Protein AF-A0A382ES66-F1 (afdb_monomer)

pLDDT: mean 98.13, std 1.33, range [87.75, 98.94]

InterPro domains:
  IPR036485 Glutamate synthase, alpha subunit, C-terminal domain superfamily [G3DSA:2.160.20.60] (2-149)
  IPR036485 Glutamate synthase, alpha subunit, C-terminal domain superfamily [SSF69336] (2-144)

Organism: NCBI:txid408172

Structure (mmCIF, N/CA/C/O backbone):
data_AF-A0A382ES66-F1
#
_entry.id   AF-A0A382ES66-F1
#
loop_
_atom_site.group_PDB
_atom_site.id
_atom_site.type_symbol
_atom_site.label_atom_id
_atom_site.label_alt_id
_atom_site.label_comp_id
_atom_site.label_asym_id
_atom_site.label_entity_id
_atom_site.label_seq_id
_atom_site.pdbx_PDB_ins_code
_atom_site.Cartn_x
_atom_site.Cartn_y
_atom_site.Cartn_z
_atom_site.occupancy
_atom_site.B_iso_or_equiv
_atom_site.auth_seq_id
_atom_site.auth_comp_id
_atom_site.auth_asym_id
_atom_site.auth_atom_id
_atom_site.pdbx_PDB_model_num
ATOM 1 N N . VAL A 1 1 ? -14.304 4.343 16.864 1.00 96.19 1 VAL A N 1
ATOM 2 C CA . VAL A 1 1 ? -13.941 5.496 16.002 1.00 96.19 1 VAL A CA 1
ATOM 3 C C . VAL A 1 1 ? -12.864 6.296 16.715 1.00 96.19 1 VAL A C 1
ATOM 5 O O . VAL A 1 1 ? -13.040 6.565 17.895 1.00 96.19 1 VAL A O 1
ATOM 8 N N . LEU A 1 2 ? -11.767 6.638 16.040 1.00 96.75 2 LEU A N 1
ATOM 9 C CA . LEU A 1 2 ? -10.693 7.496 16.546 1.00 96.75 2 LEU A CA 1
ATOM 10 C C . LEU A 1 2 ? -10.737 8.830 15.796 1.00 96.75 2 LEU A C 1
ATOM 12 O O . LEU A 1 2 ? -10.675 8.842 14.569 1.00 96.75 2 LEU A O 1
ATOM 16 N N . LYS A 1 3 ? -10.831 9.941 16.524 1.00 97.69 3 LYS A N 1
ATOM 17 C CA . LYS A 1 3 ? -10.904 11.292 15.951 1.00 97.69 3 LYS A CA 1
ATOM 18 C C . LYS A 1 3 ? -9.633 12.070 16.247 1.00 97.69 3 LYS A C 1
ATOM 20 O O . LYS A 1 3 ? -9.036 11.871 17.302 1.00 97.69 3 LYS A O 1
ATOM 25 N N . ASN A 1 4 ? -9.255 12.971 15.342 1.00 95.06 4 ASN A N 1
ATOM 26 C CA . ASN A 1 4 ? -8.121 13.887 15.507 1.00 95.06 4 ASN A CA 1
ATOM 27 C C . ASN A 1 4 ? -6.828 13.186 15.976 1.00 95.06 4 ASN A C 1
ATOM 29 O O . ASN A 1 4 ? -6.241 13.577 16.984 1.00 95.06 4 ASN A O 1
ATOM 33 N N . PRO A 1 5 ? -6.348 12.158 15.250 1.00 95.81 5 PRO A N 1
ATOM 34 C CA . PRO A 1 5 ? -5.147 11.407 15.623 1.00 95.81 5 PRO A CA 1
ATOM 35 C C . PRO A 1 5 ? -3.869 12.260 15.684 1.00 95.81 5 PRO A C 1
ATOM 37 O O . PRO A 1 5 ? -2.866 11.801 16.225 1.00 95.81 5 PRO A O 1
ATOM 40 N N . GLY A 1 6 ? -3.875 13.474 15.118 1.00 95.69 6 GLY A N 1
ATOM 41 C CA . GLY A 1 6 ? -2.747 14.408 15.185 1.00 95.69 6 GLY A CA 1
ATOM 42 C C . GLY A 1 6 ? -1.473 13.877 14.528 1.00 95.69 6 GLY A C 1
ATOM 43 O O . GLY A 1 6 ? -0.386 14.183 15.002 1.00 95.69 6 GLY A O 1
ATOM 44 N N . ALA A 1 7 ? -1.601 13.031 13.496 1.00 96.25 7 ALA A N 1
ATOM 45 C CA . ALA A 1 7 ? -0.481 12.349 12.843 1.00 96.25 7 ALA A CA 1
ATOM 46 C C . ALA A 1 7 ? 0.415 11.535 13.800 1.00 96.25 7 ALA A C 1
ATOM 48 O O . ALA A 1 7 ? 1.579 11.272 13.493 1.00 96.25 7 ALA A O 1
ATOM 49 N N . LYS A 1 8 ? -0.126 11.084 14.941 1.00 98.12 8 LYS A N 1
ATOM 50 C CA . LYS A 1 8 ? 0.589 10.183 15.849 1.00 98.12 8 LYS A CA 1
ATOM 51 C C . LYS A 1 8 ? 0.971 8.884 15.142 1.00 98.12 8 LYS A C 1
ATOM 53 O O . LYS A 1 8 ? 0.269 8.395 14.251 1.00 98.12 8 LYS A O 1
ATOM 58 N N . HIS A 1 9 ? 2.114 8.356 15.550 1.00 98.25 9 HIS A N 1
ATOM 59 C CA . HIS A 1 9 ? 2.680 7.120 15.028 1.00 98.25 9 HIS A CA 1
ATOM 60 C C . HIS A 1 9 ? 2.028 5.903 15.687 1.00 98.25 9 HIS A C 1
ATOM 62 O O . HIS A 1 9 ? 1.462 6.010 16.777 1.00 98.25 9 HIS A O 1
ATOM 68 N N . SER A 1 10 ? 2.106 4.757 15.015 1.00 97.75 10 SER A N 1
ATOM 69 C CA . SER A 1 10 ? 1.757 3.442 15.565 1.00 97.75 10 SER A CA 1
ATOM 70 C C . SER A 1 10 ? 0.335 3.333 16.130 1.00 97.75 10 SER A C 1
ATOM 72 O O . SER A 1 10 ? 0.061 2.553 17.040 1.00 97.75 10 SER A O 1
ATOM 74 N N . LEU A 1 11 ? -0.605 4.106 15.583 1.00 98.00 11 LEU A N 1
ATOM 75 C CA . LEU A 1 11 ? -2.015 4.012 15.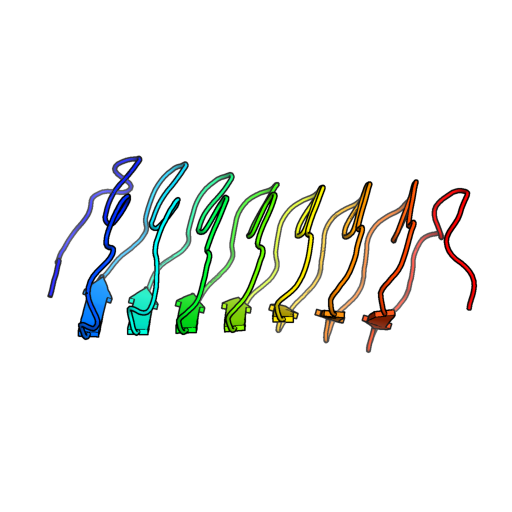952 1.00 98.00 11 LEU A CA 1
ATOM 76 C C . LEU A 1 11 ? -2.690 2.839 15.235 1.00 98.00 11 LEU A C 1
ATOM 78 O O . LEU A 1 11 ? -2.525 2.668 14.029 1.00 98.00 11 LEU A O 1
ATOM 82 N N . GLY A 1 12 ? -3.500 2.073 15.969 1.00 96.75 12 GLY A N 1
ATOM 83 C CA . GLY A 1 12 ? -4.254 0.936 15.425 1.00 96.75 12 GLY A CA 1
ATOM 84 C C . GLY A 1 12 ? -3.410 -0.308 15.127 1.00 96.75 12 GLY A C 1
ATOM 85 O O . GLY A 1 12 ? -3.850 -1.154 14.357 1.00 96.75 12 GLY A O 1
ATOM 86 N N . VAL A 1 13 ? -2.206 -0.397 15.696 1.00 98.00 13 VAL A N 1
ATOM 87 C CA . VAL A 1 13 ? -1.270 -1.520 15.525 1.00 98.00 13 VAL A CA 1
ATOM 88 C C . VAL A 1 13 ? -1.680 -2.701 16.408 1.00 98.00 13 VAL A C 1
ATOM 90 O O . VAL A 1 13 ? -2.215 -2.491 17.496 1.00 98.00 13 VAL A O 1
ATOM 93 N N . GLY A 1 14 ? -1.417 -3.933 15.967 1.00 98.00 14 GLY A N 1
ATOM 94 C CA . GLY A 1 14 ? -1.582 -5.127 16.810 1.00 98.00 14 GLY A CA 1
ATOM 95 C C . GLY A 1 14 ? -3.038 -5.522 17.072 1.00 98.00 14 GLY A C 1
ATOM 96 O O . GLY A 1 14 ? -3.343 -6.160 18.078 1.00 98.00 14 GLY A O 1
ATOM 97 N N . ILE A 1 15 ? -3.962 -5.115 16.201 1.00 98.00 15 ILE A N 1
ATOM 98 C CA . ILE A 1 15 ? -5.375 -5.489 16.303 1.00 98.00 15 ILE A CA 1
ATOM 99 C C . ILE A 1 15 ? -5.567 -6.856 15.649 1.00 98.00 15 ILE A C 1
ATOM 101 O O . ILE A 1 15 ? -5.587 -6.958 14.425 1.00 98.00 15 ILE A O 1
ATOM 105 N N . LEU A 1 16 ? -5.735 -7.890 16.474 1.00 97.88 16 LEU A N 1
ATOM 106 C CA . LEU A 1 16 ? -5.856 -9.291 16.038 1.00 97.88 16 LEU A CA 1
ATOM 107 C C . LEU A 1 16 ? -7.299 -9.822 16.056 1.00 97.88 16 LEU A C 1
ATOM 109 O O . LEU A 1 16 ? -7.546 -11.005 15.848 1.00 97.88 16 LEU A O 1
ATOM 113 N N . ASN A 1 17 ? -8.261 -8.946 16.352 1.00 95.56 17 ASN A N 1
ATOM 114 C CA . ASN A 1 17 ? -9.677 -9.281 16.402 1.00 95.56 17 ASN A CA 1
ATOM 115 C C . ASN A 1 17 ? -10.418 -8.610 15.247 1.00 95.56 17 ASN A C 1
ATOM 117 O O . ASN A 1 17 ? -10.132 -7.468 14.876 1.00 95.56 17 ASN A O 1
ATOM 121 N N . LYS A 1 18 ? -11.455 -9.284 14.742 1.00 95.31 18 LYS A N 1
ATOM 122 C CA . LYS A 1 18 ? -12.376 -8.700 13.763 1.00 95.31 18 LYS A CA 1
ATOM 123 C C . LYS A 1 18 ? -13.136 -7.538 14.399 1.00 95.31 18 LYS A C 1
ATOM 125 O O . LYS A 1 18 ? -13.922 -7.732 15.322 1.00 95.31 18 LYS A O 1
ATOM 130 N N . LEU A 1 19 ? -12.918 -6.334 13.883 1.00 97.56 19 LEU A N 1
ATOM 131 C CA . LEU A 1 19 ? -13.644 -5.127 14.267 1.00 97.56 19 LEU A CA 1
ATOM 132 C C . LEU A 1 19 ? -13.643 -4.109 13.128 1.00 97.56 19 LEU A C 1
ATOM 134 O O . LEU A 1 19 ? -12.856 -4.217 12.188 1.00 97.56 19 LEU A O 1
ATOM 138 N N . ASN A 1 20 ? -14.499 -3.096 13.252 1.00 98.44 20 ASN A N 1
ATOM 139 C CA . ASN A 1 20 ? -14.506 -1.937 12.367 1.00 98.44 20 ASN A CA 1
ATOM 140 C C . ASN A 1 20 ? -13.774 -0.767 13.037 1.00 98.44 20 ASN A C 1
ATOM 142 O O . ASN A 1 20 ? -14.256 -0.210 14.028 1.00 98.44 20 ASN A O 1
ATOM 146 N N . LEU A 1 21 ? -12.628 -0.363 12.488 1.00 98.38 21 LEU A N 1
ATOM 147 C CA . LEU A 1 21 ? -11.866 0.794 12.954 1.00 98.38 21 LEU A CA 1
ATOM 148 C C . LEU A 1 21 ? -11.991 1.947 11.960 1.00 98.38 21 LEU A C 1
ATOM 150 O O . LEU A 1 21 ? -11.519 1.884 10.831 1.00 98.38 21 LEU A O 1
ATOM 154 N N . ILE A 1 22 ? -12.598 3.041 12.404 1.00 98.75 22 ILE A N 1
ATOM 155 C CA . ILE A 1 22 ? -12.687 4.280 11.626 1.00 98.75 22 ILE A CA 1
ATOM 156 C C . ILE A 1 22 ? -11.754 5.303 12.260 1.00 98.75 22 ILE A C 1
ATOM 158 O O . ILE A 1 22 ? -11.883 5.576 13.456 1.00 98.75 22 ILE A O 1
ATOM 162 N N . ILE A 1 23 ? -10.844 5.858 11.462 1.00 98.56 23 ILE A N 1
ATOM 163 C CA . ILE A 1 23 ? -9.900 6.905 11.851 1.00 98.56 23 ILE A CA 1
ATOM 164 C C . ILE A 1 23 ? -10.214 8.159 11.035 1.00 98.56 23 ILE A C 1
ATOM 166 O O . ILE A 1 23 ? -10.063 8.194 9.812 1.00 98.56 23 ILE A O 1
ATOM 170 N N . GLU A 1 24 ? -10.662 9.195 11.734 1.00 98.50 24 GLU A N 1
ATOM 171 C CA . GLU A 1 24 ? -10.987 10.498 11.165 1.00 98.50 24 GLU A CA 1
ATOM 172 C C . GLU A 1 24 ? -9.773 11.423 11.293 1.00 98.50 24 GLU A C 1
ATOM 174 O O . GLU A 1 24 ? -9.544 12.038 12.337 1.00 98.50 24 GLU A O 1
ATOM 179 N N . GLY A 1 25 ? -8.971 11.489 10.229 1.00 98.31 25 GLY A N 1
ATOM 180 C CA . GLY A 1 25 ? -7.741 12.274 10.158 1.00 98.31 25 GLY A CA 1
ATOM 181 C C . GLY A 1 25 ? -6.545 11.468 9.652 1.00 98.31 25 GLY A C 1
ATOM 182 O O . GLY A 1 25 ? -6.689 10.344 9.172 1.00 98.31 25 GLY A O 1
ATOM 183 N N . SER A 1 26 ? -5.360 12.075 9.724 1.00 98.56 26 SER A N 1
ATOM 184 C CA . SER A 1 26 ? -4.115 11.486 9.217 1.00 98.56 26 SER A CA 1
ATOM 185 C C . SER A 1 26 ? -3.351 10.724 10.297 1.00 98.56 26 SER A C 1
ATOM 187 O O . SER A 1 26 ? -3.262 11.181 11.437 1.00 98.56 26 SER A O 1
ATOM 189 N N . LEU A 1 27 ? -2.735 9.610 9.916 1.00 98.44 27 LEU A N 1
ATOM 190 C CA . LEU A 1 27 ? -1.792 8.876 10.758 1.00 98.44 27 LEU A CA 1
ATOM 191 C C . LEU A 1 27 ? -0.353 9.227 10.394 1.00 98.44 27 LEU A C 1
ATOM 193 O O . LEU A 1 27 ? -0.056 9.574 9.250 1.00 98.44 27 LEU A O 1
ATOM 197 N N . GLY A 1 28 ? 0.541 9.105 11.371 1.00 98.25 28 GLY A N 1
ATOM 198 C CA . GLY A 1 28 ? 1.975 9.160 11.126 1.00 98.25 28 GLY A CA 1
ATOM 199 C C . GLY A 1 28 ? 2.526 7.809 10.667 1.00 98.25 28 GLY A C 1
ATOM 200 O O . GLY A 1 28 ? 1.860 7.062 9.950 1.00 98.25 28 GLY A O 1
ATOM 201 N N . TYR A 1 29 ? 3.757 7.504 11.071 1.00 98.31 29 TYR A N 1
ATOM 202 C CA . TYR A 1 29 ? 4.452 6.273 10.696 1.00 98.31 29 TYR A CA 1
ATOM 203 C C . TYR A 1 29 ? 3.869 5.041 11.391 1.00 98.31 29 TYR A C 1
ATOM 205 O O . TYR A 1 29 ? 3.313 5.151 12.484 1.00 98.31 29 TYR A O 1
ATOM 213 N N . PHE A 1 30 ? 4.007 3.880 10.752 1.00 98.19 30 PHE A N 1
ATOM 214 C CA . PHE A 1 30 ? 3.659 2.559 11.289 1.00 98.19 30 PHE A CA 1
ATOM 215 C C . PHE A 1 30 ? 2.199 2.413 11.747 1.00 98.19 30 PHE A C 1
ATOM 217 O O . PHE A 1 30 ? 1.879 1.587 12.596 1.00 98.19 30 PHE A O 1
ATOM 224 N N . GLY A 1 31 ? 1.280 3.221 11.210 1.00 98.25 31 GLY A N 1
ATOM 225 C CA . GLY A 1 31 ? -0.141 3.103 11.533 1.00 98.25 31 GLY A CA 1
ATOM 226 C C . GLY A 1 31 ? -0.724 1.780 11.034 1.00 98.25 31 GLY A C 1
ATOM 227 O O . GLY A 1 31 ? -0.464 1.379 9.902 1.00 98.25 31 GLY A O 1
ATOM 228 N N . VAL A 1 32 ? -1.566 1.136 11.841 1.00 98.25 32 VAL A N 1
ATOM 229 C CA . VAL A 1 32 ? -2.338 -0.060 11.449 1.00 98.25 32 VAL A CA 1
ATOM 230 C C . VAL A 1 32 ? -1.453 -1.255 11.047 1.00 98.25 32 VAL A C 1
ATOM 232 O O . VAL A 1 32 ? -1.865 -2.112 10.279 1.00 98.25 32 VAL A O 1
ATOM 235 N N . GLY A 1 33 ? -0.219 -1.326 11.550 1.00 97.62 33 GLY A N 1
ATOM 236 C CA . GLY A 1 33 ? 0.669 -2.474 11.340 1.00 97.62 33 GLY A CA 1
ATOM 237 C C . GLY A 1 33 ? 0.303 -3.697 12.191 1.00 97.62 33 GLY A C 1
ATOM 238 O O . GLY A 1 33 ? -0.385 -3.586 13.206 1.00 97.62 33 GLY A O 1
ATOM 239 N N . SER A 1 34 ? 0.801 -4.871 11.802 1.00 98.12 34 SER A N 1
ATOM 240 C CA . SER A 1 34 ? 0.658 -6.149 12.518 1.00 98.12 34 SER A CA 1
ATOM 241 C C . SER A 1 34 ? -0.785 -6.464 12.926 1.00 98.12 34 SER A C 1
ATOM 243 O O . SER A 1 34 ? -1.051 -6.890 14.049 1.00 98.12 34 SER A O 1
ATOM 245 N N . ILE A 1 35 ? -1.730 -6.191 12.028 1.00 98.62 35 ILE A N 1
ATOM 246 C CA . ILE A 1 35 ? -3.151 -6.480 12.227 1.00 98.62 35 ILE A CA 1
ATOM 247 C C . ILE A 1 35 ? -3.530 -7.839 11.634 1.00 98.62 35 ILE A C 1
ATOM 249 O O . ILE A 1 35 ? -2.931 -8.289 10.655 1.00 98.62 35 ILE A O 1
ATOM 253 N N . ASP A 1 36 ? -4.574 -8.453 12.185 1.00 98.50 36 ASP A N 1
ATOM 254 C CA . ASP A 1 36 ? -5.145 -9.698 11.680 1.00 98.50 36 ASP A CA 1
ATOM 255 C C . ASP A 1 36 ? -6.679 -9.650 11.704 1.00 98.50 36 ASP A C 1
ATOM 257 O O . ASP A 1 36 ? -7.331 -9.759 12.744 1.00 98.50 36 ASP A O 1
ATOM 261 N N . GLY A 1 37 ? -7.265 -9.404 10.532 1.00 98.06 37 GLY A N 1
ATOM 262 C CA . GLY A 1 37 ? -8.704 -9.477 10.299 1.00 98.06 37 GLY A CA 1
ATOM 263 C C . GLY A 1 37 ? -9.564 -8.210 10.444 1.00 98.06 37 GLY A C 1
ATOM 264 O O . GLY A 1 37 ? -10.728 -8.303 10.036 1.00 98.06 37 GLY A O 1
ATOM 265 N N . PRO A 1 38 ? -9.128 -7.038 10.961 1.00 98.56 38 PRO A N 1
ATOM 266 C CA . PRO A 1 38 ? -10.034 -5.900 11.084 1.00 98.56 38 PRO A CA 1
ATOM 267 C C . PRO A 1 38 ? -10.363 -5.269 9.723 1.00 98.56 38 PRO A C 1
ATOM 269 O O . PRO A 1 38 ? -9.633 -5.405 8.737 1.00 98.56 38 PRO A O 1
ATOM 272 N N . VAL A 1 39 ? -11.468 -4.524 9.693 1.00 98.81 39 VAL A N 1
ATOM 273 C CA . VAL A 1 39 ? -11.814 -3.614 8.599 1.00 98.81 39 VAL A CA 1
ATOM 274 C C . VAL A 1 39 ? -11.523 -2.192 9.060 1.00 98.81 39 VAL A C 1
ATOM 276 O O . VAL A 1 39 ? -12.119 -1.700 10.019 1.00 98.81 39 VAL A O 1
ATOM 279 N N . VAL A 1 40 ? -10.594 -1.519 8.390 1.00 98.81 40 VAL A N 1
ATOM 280 C CA . VAL A 1 40 ? -10.089 -0.204 8.783 1.00 98.81 40 VAL A CA 1
ATOM 281 C C . VAL A 1 40 ? -10.336 0.815 7.676 1.00 98.81 40 VAL A C 1
ATOM 283 O O . VAL A 1 40 ? -10.055 0.554 6.508 1.00 98.81 40 VAL A O 1
ATOM 286 N N . ARG A 1 41 ? -10.828 2.004 8.035 1.00 98.81 41 ARG A N 1
ATOM 287 C CA . ARG A 1 41 ? -10.943 3.150 7.120 1.00 98.81 41 ARG A CA 1
ATOM 288 C C . ARG A 1 41 ? -10.284 4.386 7.719 1.00 98.81 41 ARG A C 1
ATOM 290 O O . ARG A 1 41 ? -10.619 4.777 8.836 1.00 98.81 41 ARG A O 1
ATOM 297 N N . ILE A 1 42 ? -9.400 5.022 6.956 1.00 98.81 42 ILE A N 1
ATOM 298 C CA . ILE A 1 42 ? -8.650 6.221 7.346 1.00 98.81 42 ILE A CA 1
ATOM 299 C C . ILE A 1 42 ? -8.988 7.348 6.370 1.00 98.81 42 ILE A C 1
ATOM 301 O O . ILE A 1 42 ? -8.703 7.240 5.179 1.00 98.81 42 ILE A O 1
ATOM 305 N N . SER A 1 43 ? -9.588 8.437 6.858 1.00 98.69 43 SER A N 1
ATOM 306 C CA . SER A 1 43 ? -10.002 9.558 5.994 1.00 98.69 43 SER A CA 1
ATOM 307 C C . SER A 1 43 ? -8.860 10.496 5.576 1.00 98.69 43 SER A C 1
ATOM 309 O O . SER A 1 43 ? -9.012 11.300 4.653 1.00 98.69 43 SER A O 1
ATOM 311 N N . GLY A 1 44 ? -7.725 10.444 6.277 1.00 98.44 44 GLY A N 1
ATOM 312 C CA . GLY A 1 44 ? -6.553 11.275 6.023 1.00 98.44 44 GLY A CA 1
ATOM 313 C C . GLY A 1 44 ? -5.447 10.581 5.232 1.00 98.44 44 GLY A C 1
ATOM 314 O O . GLY A 1 44 ? -5.655 9.570 4.566 1.00 98.44 44 GLY A O 1
ATOM 315 N N . ARG A 1 45 ? -4.252 11.178 5.304 1.00 98.69 45 ARG A N 1
ATOM 316 C CA . ARG A 1 45 ? -3.005 10.604 4.774 1.00 98.69 45 ARG A CA 1
ATOM 317 C C . ARG A 1 45 ? -2.401 9.647 5.803 1.00 98.69 45 ARG A C 1
ATOM 319 O O . ARG A 1 45 ? -2.681 9.777 6.996 1.00 98.69 45 ARG A O 1
ATOM 326 N N . VAL A 1 46 ? -1.539 8.742 5.360 1.00 98.81 46 VAL A N 1
ATOM 327 C CA . VAL A 1 46 ? -0.757 7.877 6.257 1.00 98.81 46 VAL A CA 1
ATOM 328 C C . VAL A 1 46 ? 0.733 8.006 5.971 1.00 98.81 46 VAL A C 1
ATOM 330 O O . VAL A 1 46 ? 1.136 8.277 4.839 1.00 98.81 46 VAL A O 1
ATOM 333 N N . GLY A 1 47 ? 1.552 7.844 7.00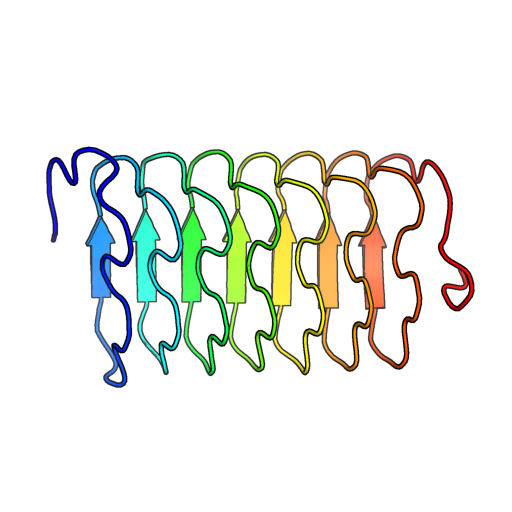6 1.00 98.44 47 GLY A N 1
ATOM 334 C CA . GLY A 1 47 ? 3.002 7.924 6.893 1.00 98.44 47 GLY A CA 1
ATOM 335 C C . GLY A 1 47 ? 3.659 6.633 6.393 1.00 98.44 47 GLY A C 1
ATOM 336 O O . GLY A 1 47 ? 3.002 5.726 5.882 1.00 98.44 47 GLY A O 1
ATOM 337 N N . TRP A 1 48 ? 4.983 6.575 6.552 1.00 98.25 48 TRP A N 1
ATOM 338 C CA . TRP A 1 48 ? 5.826 5.416 6.255 1.00 98.25 48 TRP A CA 1
ATOM 339 C C . TRP A 1 48 ? 5.291 4.140 6.935 1.00 98.25 48 TRP A C 1
ATOM 341 O O . TRP A 1 48 ? 4.961 4.168 8.119 1.00 98.25 48 TRP A O 1
ATOM 351 N N . SER A 1 49 ? 5.219 3.035 6.189 1.00 98.44 49 SER A N 1
ATOM 352 C CA . SER A 1 49 ? 4.983 1.674 6.700 1.00 98.44 49 SER A CA 1
ATOM 353 C C . SER A 1 49 ? 3.606 1.466 7.318 1.00 98.44 49 SER A C 1
ATOM 355 O O . SER A 1 49 ? 3.420 0.645 8.213 1.00 98.44 49 SER A O 1
ATOM 357 N N . CYS A 1 50 ? 2.605 2.205 6.841 1.00 98.69 50 CYS A N 1
ATOM 358 C CA . CYS A 1 50 ? 1.229 1.898 7.198 1.00 98.69 50 CYS A CA 1
ATOM 359 C C . CYS A 1 50 ? 0.860 0.477 6.733 1.00 98.69 50 CYS A C 1
ATOM 361 O O . CYS A 1 50 ? 1.188 0.094 5.608 1.00 98.69 50 CYS A O 1
ATOM 363 N N . ALA A 1 51 ? 0.184 -0.274 7.607 1.00 98.56 51 ALA A N 1
ATOM 364 C CA . ALA A 1 51 ? -0.217 -1.666 7.400 1.00 98.56 51 ALA A CA 1
ATOM 365 C C . ALA A 1 51 ? 0.938 -2.653 7.153 1.00 98.56 51 ALA A C 1
ATOM 367 O O . ALA A 1 51 ? 0.751 -3.693 6.521 1.00 98.56 51 ALA A O 1
ATOM 368 N N . GLU A 1 52 ? 2.128 -2.350 7.677 1.00 98.50 52 GLU A N 1
ATOM 369 C CA . GLU A 1 52 ? 3.234 -3.308 7.717 1.00 98.50 52 GLU A CA 1
ATOM 370 C C . GLU A 1 52 ? 2.803 -4.621 8.391 1.00 98.50 52 GLU A C 1
ATOM 372 O O . GLU A 1 52 ? 2.134 -4.592 9.423 1.00 98.50 52 GLU A O 1
ATOM 377 N N . ASN A 1 53 ? 3.209 -5.766 7.839 1.00 98.31 53 ASN A N 1
ATOM 378 C CA . ASN A 1 53 ? 2.986 -7.098 8.406 1.00 98.31 53 ASN A CA 1
ATOM 379 C C . ASN A 1 53 ? 1.496 -7.399 8.677 1.00 98.31 53 ASN A C 1
ATOM 381 O O . ASN A 1 53 ? 1.137 -8.095 9.626 1.00 98.31 53 ASN A O 1
ATOM 385 N N . MET A 1 54 ? 0.605 -6.843 7.852 1.00 98.56 54 MET A N 1
ATOM 386 C CA . MET A 1 54 ? -0.819 -7.166 7.872 1.00 98.56 54 MET A CA 1
ATOM 387 C C . MET A 1 54 ? -1.037 -8.632 7.457 1.00 98.56 54 MET A C 1
ATOM 389 O O . MET A 1 54 ? -0.572 -9.078 6.405 1.00 98.56 54 MET A O 1
ATOM 393 N N . MET A 1 55 ? -1.740 -9.387 8.302 1.00 98.50 55 MET A N 1
ATOM 394 C CA . MET A 1 55 ? -1.985 -10.823 8.126 1.00 98.50 55 MET A CA 1
ATOM 395 C C . MET A 1 55 ? -3.267 -11.097 7.337 1.00 98.50 55 MET A C 1
ATOM 397 O O . MET A 1 55 ? -3.284 -11.938 6.441 1.00 98.50 55 MET A O 1
ATOM 401 N N . ALA A 1 56 ? -4.335 -10.368 7.658 1.00 98.31 56 ALA A N 1
ATOM 402 C CA . ALA A 1 56 ? -5.628 -10.429 6.990 1.00 98.31 56 ALA A CA 1
ATOM 403 C C . ALA A 1 56 ? -6.441 -9.159 7.283 1.00 98.31 56 ALA A C 1
ATOM 405 O O . ALA A 1 56 ? -6.052 -8.326 8.103 1.00 98.31 56 ALA A O 1
ATOM 406 N N . GLY A 1 57 ? -7.614 -9.042 6.658 1.00 98.31 57 GLY A N 1
ATOM 407 C CA . GLY A 1 57 ? -8.544 -7.927 6.847 1.00 98.31 57 GLY A CA 1
ATOM 408 C C . GLY A 1 57 ? -8.615 -7.014 5.628 1.00 98.31 57 GLY A C 1
ATOM 409 O O . GLY A 1 57 ? -8.184 -7.381 4.534 1.00 98.31 57 GLY A O 1
ATOM 410 N N . LYS A 1 58 ? -9.173 -5.818 5.818 1.00 98.81 58 LYS A N 1
ATOM 411 C CA . LYS A 1 58 ? -9.295 -4.808 4.763 1.00 98.81 58 LYS A CA 1
ATOM 412 C C . LYS A 1 58 ? -8.962 -3.431 5.309 1.00 98.81 58 LYS A C 1
ATOM 414 O O . LYS A 1 58 ? -9.587 -2.995 6.267 1.00 98.81 58 LYS A O 1
ATOM 419 N N . VAL A 1 59 ? -8.042 -2.715 4.679 1.00 98.88 59 VAL A N 1
ATOM 420 C CA . VAL A 1 59 ? -7.630 -1.374 5.110 1.00 98.88 59 VAL A CA 1
ATOM 421 C C . VAL A 1 59 ? -7.768 -0.408 3.939 1.00 98.88 59 VAL A C 1
ATOM 423 O O . VAL A 1 59 ? -7.234 -0.656 2.865 1.00 98.88 59 VAL A O 1
ATOM 426 N N . VAL A 1 60 ? -8.497 0.692 4.131 1.00 98.94 60 VAL A N 1
ATOM 427 C CA . VAL A 1 60 ? -8.732 1.720 3.105 1.00 98.94 60 VAL A CA 1
ATOM 428 C C . VAL A 1 60 ? -8.213 3.073 3.581 1.00 98.94 60 VAL A C 1
ATOM 430 O O . VAL A 1 60 ? -8.650 3.582 4.615 1.00 98.94 60 VAL A O 1
ATOM 433 N N . ILE A 1 61 ? -7.319 3.671 2.797 1.00 98.88 61 ILE A N 1
ATOM 434 C CA . ILE A 1 61 ? -6.781 5.019 2.977 1.00 98.88 61 ILE A CA 1
ATOM 435 C C . ILE A 1 61 ? -7.415 5.904 1.904 1.00 98.88 61 ILE A C 1
ATOM 437 O O . ILE A 1 61 ? -7.277 5.647 0.709 1.00 98.88 61 ILE A O 1
ATOM 441 N N . GLU A 1 62 ? -8.113 6.957 2.324 1.00 98.81 62 GLU A N 1
ATOM 442 C CA . GLU A 1 62 ? -8.826 7.859 1.409 1.00 98.81 62 GLU A CA 1
ATOM 443 C C . GLU A 1 62 ? -7.899 8.849 0.680 1.00 98.81 62 GLU A C 1
ATOM 445 O O . GLU A 1 62 ? -8.284 9.407 -0.343 1.00 98.81 62 GLU A O 1
ATOM 450 N N . LYS A 1 63 ? -6.686 9.090 1.196 1.00 98.75 63 LYS A N 1
ATOM 451 C CA . LYS A 1 63 ? -5.688 9.996 0.595 1.00 98.75 63 LYS A CA 1
ATOM 452 C C . LYS A 1 63 ? -4.399 9.243 0.244 1.00 98.75 63 LYS A C 1
ATOM 454 O O . LYS A 1 63 ? -4.449 8.067 -0.086 1.00 98.75 63 LYS A O 1
ATOM 459 N N . ASN A 1 64 ? -3.255 9.926 0.287 1.00 98.81 64 ASN A N 1
ATOM 460 C CA . ASN A 1 64 ? -1.954 9.353 -0.065 1.00 98.81 64 ASN A CA 1
ATOM 461 C C . ASN A 1 64 ? -1.328 8.589 1.109 1.00 98.81 64 ASN A C 1
ATOM 463 O O . ASN A 1 64 ? -1.559 8.935 2.277 1.00 98.81 64 ASN A O 1
ATOM 467 N N . ALA A 1 65 ? -0.456 7.639 0.778 1.00 98.81 65 ALA A N 1
ATOM 468 C CA . ALA A 1 65 ? 0.378 6.912 1.726 1.00 98.81 65 ALA A CA 1
ATOM 469 C C . ALA A 1 65 ? 1.873 7.187 1.508 1.00 98.81 65 ALA A C 1
ATOM 471 O O . ALA A 1 65 ? 2.309 7.527 0.408 1.00 98.81 65 ALA A O 1
ATOM 472 N N . GLY A 1 66 ? 2.660 7.045 2.574 1.00 98.62 66 GLY A N 1
ATOM 473 C CA . GLY A 1 66 ? 4.115 7.151 2.517 1.00 98.62 66 GLY A CA 1
ATOM 474 C C . GLY A 1 66 ? 4.794 5.947 1.857 1.00 98.62 66 GLY A C 1
ATOM 475 O O . GLY A 1 66 ? 4.153 5.070 1.281 1.00 98.62 66 GLY A O 1
ATOM 476 N N . SER A 1 67 ? 6.122 5.914 1.954 1.00 98.75 67 SER A N 1
ATOM 477 C CA . SER A 1 67 ? 6.946 4.786 1.499 1.00 98.75 67 SER A CA 1
ATOM 478 C C . SER A 1 67 ? 6.692 3.516 2.319 1.00 98.75 67 SER A C 1
ATOM 480 O O . SER A 1 67 ? 6.141 3.579 3.419 1.00 98.75 67 SER A O 1
ATOM 482 N N . CYS A 1 68 ? 7.111 2.366 1.790 1.00 98.69 68 CYS A N 1
ATOM 483 C CA . CYS A 1 68 ? 6.950 1.040 2.405 1.00 98.69 68 CYS A CA 1
ATOM 484 C C . CYS A 1 68 ? 5.507 0.712 2.825 1.00 98.69 68 CYS A C 1
ATOM 486 O O . CYS A 1 68 ? 5.280 -0.037 3.771 1.00 98.69 68 CYS A O 1
ATOM 488 N N . PHE A 1 69 ? 4.520 1.288 2.138 1.00 98.81 69 PHE A N 1
ATOM 489 C CA . PHE A 1 69 ? 3.110 1.005 2.371 1.00 98.81 69 PHE A CA 1
ATOM 490 C C . PHE A 1 69 ? 2.830 -0.492 2.180 1.00 98.81 69 PHE A C 1
ATOM 492 O O . PHE A 1 69 ? 3.170 -1.045 1.135 1.00 98.81 69 PHE A O 1
ATOM 499 N N . GLY A 1 70 ? 2.263 -1.152 3.194 1.00 98.62 70 GLY A N 1
ATOM 500 C CA . GLY A 1 70 ? 2.024 -2.598 3.171 1.00 98.62 70 GLY A CA 1
ATOM 501 C C . GLY A 1 70 ? 3.286 -3.463 3.175 1.00 98.62 70 GLY A C 1
ATOM 502 O O . GLY A 1 70 ? 3.251 -4.575 2.655 1.00 98.62 70 GLY A O 1
ATOM 503 N N . ALA A 1 71 ? 4.410 -2.970 3.708 1.00 98.69 71 ALA A N 1
ATOM 504 C CA . ALA A 1 71 ? 5.635 -3.762 3.820 1.00 98.69 71 ALA A CA 1
ATOM 505 C C . ALA A 1 71 ? 5.383 -5.106 4.520 1.00 98.69 71 ALA A C 1
ATOM 507 O O . ALA A 1 71 ? 4.689 -5.163 5.533 1.00 98.69 71 ALA A O 1
ATOM 508 N N . ALA A 1 72 ? 5.938 -6.187 3.979 1.00 98.50 72 ALA A N 1
ATOM 509 C CA . ALA A 1 72 ? 5.798 -7.542 4.506 1.00 98.50 72 ALA A CA 1
ATOM 510 C C . ALA A 1 72 ? 4.349 -8.037 4.699 1.00 98.50 72 ALA A C 1
ATOM 512 O O . ALA A 1 72 ? 4.126 -8.974 5.469 1.00 98.50 72 ALA A O 1
ATOM 513 N N . ILE A 1 73 ? 3.361 -7.446 4.007 1.00 98.56 73 ILE A N 1
ATOM 514 C CA . ILE A 1 73 ? 1.974 -7.929 4.034 1.00 98.56 73 ILE A CA 1
ATOM 515 C C . ILE A 1 73 ? 1.916 -9.408 3.628 1.00 98.56 73 ILE A C 1
ATOM 517 O O . ILE A 1 73 ? 2.619 -9.848 2.715 1.00 98.56 73 ILE A O 1
ATOM 521 N N . ARG A 1 74 ? 1.099 -10.190 4.335 1.00 98.56 74 ARG A N 1
ATOM 522 C CA . ARG A 1 74 ? 0.929 -11.633 4.097 1.00 98.56 74 ARG A CA 1
ATOM 523 C C . ARG A 1 74 ? -0.460 -11.978 3.569 1.00 98.56 74 ARG A C 1
ATOM 525 O O . ARG A 1 74 ? -0.619 -13.004 2.913 1.00 98.56 74 ARG A O 1
ATOM 532 N N . GLY A 1 75 ? -1.452 -11.123 3.812 1.00 98.00 75 GLY A N 1
ATOM 533 C CA . GLY A 1 75 ? -2.825 -11.343 3.374 1.00 98.00 75 GLY A CA 1
ATOM 534 C C . GLY A 1 75 ? -3.731 -10.129 3.569 1.00 98.00 75 GLY A C 1
ATOM 535 O O . GLY A 1 75 ? -3.339 -9.117 4.144 1.00 98.00 75 GLY A O 1
ATOM 536 N N . GLY A 1 76 ? -4.969 -10.255 3.087 1.00 98.31 76 GLY A N 1
ATOM 537 C CA . GLY A 1 76 ? -5.970 -9.185 3.102 1.00 98.31 76 GLY A CA 1
ATOM 538 C C . GLY A 1 76 ? -5.842 -8.193 1.944 1.00 98.31 76 GLY A C 1
ATOM 539 O O . GLY A 1 76 ? -5.010 -8.362 1.050 1.00 98.31 76 GLY A O 1
ATOM 540 N N . ASP A 1 77 ? -6.693 -7.168 1.979 1.00 98.81 77 ASP A N 1
ATOM 541 C CA . ASP A 1 77 ? -6.742 -6.112 0.969 1.00 98.81 77 ASP A CA 1
ATOM 542 C C . ASP A 1 77 ? -6.327 -4.767 1.578 1.00 98.81 77 ASP A C 1
ATOM 544 O O . ASP A 1 77 ? -6.982 -4.246 2.487 1.00 98.81 77 ASP A O 1
ATOM 548 N N . LEU A 1 78 ? -5.267 -4.171 1.043 1.00 98.88 78 LEU A N 1
ATOM 549 C CA . LEU A 1 78 ? -4.761 -2.864 1.440 1.00 98.88 78 LEU A CA 1
ATOM 550 C C . LEU A 1 78 ? -4.931 -1.872 0.286 1.00 98.88 78 LEU A C 1
ATOM 552 O O . LEU A 1 78 ? -4.318 -2.007 -0.766 1.00 98.88 78 LEU A O 1
ATOM 556 N N . ILE A 1 79 ? -5.769 -0.858 0.481 1.00 98.94 79 ILE A N 1
ATOM 557 C CA . ILE A 1 79 ? -6.191 0.066 -0.571 1.00 98.94 79 ILE A CA 1
ATOM 558 C C . ILE A 1 79 ? -5.783 1.492 -0.209 1.00 98.94 79 ILE A C 1
ATOM 560 O O . ILE A 1 79 ? -6.216 2.030 0.808 1.00 98.94 79 ILE A O 1
ATOM 564 N N . CYS A 1 80 ? -5.018 2.137 -1.083 1.00 98.81 80 CYS A N 1
ATOM 565 C CA . CYS A 1 80 ? -4.755 3.570 -1.071 1.00 98.81 80 CYS A CA 1
ATOM 566 C C . CYS A 1 80 ? -5.481 4.207 -2.258 1.00 98.81 80 CYS A C 1
ATOM 568 O O . CYS A 1 80 ? -5.191 3.872 -3.402 1.00 98.81 80 CYS A O 1
ATOM 570 N N . LYS A 1 81 ? -6.429 5.118 -2.017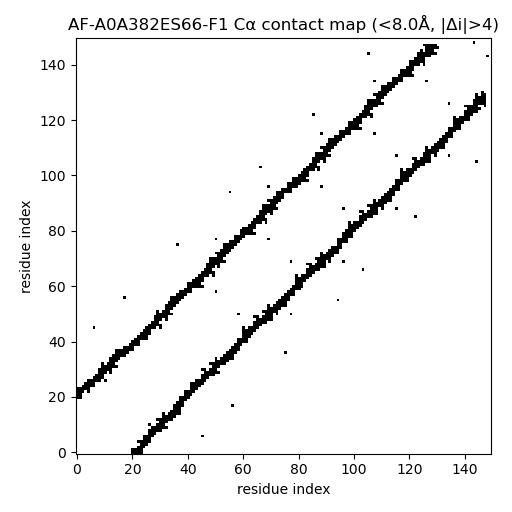 1.00 98.88 81 LYS A N 1
ATOM 571 C CA . LYS A 1 81 ? -7.124 5.815 -3.114 1.00 98.88 81 LYS A CA 1
ATOM 572 C C . LYS A 1 81 ? -6.255 6.870 -3.801 1.00 98.88 81 LYS A C 1
ATOM 574 O O . LYS A 1 81 ? -6.535 7.221 -4.940 1.00 98.88 81 LYS A O 1
ATOM 579 N N . GLY A 1 82 ? -5.239 7.388 -3.111 1.00 98.81 82 GLY A N 1
ATOM 580 C CA . GLY A 1 82 ? -4.257 8.307 -3.680 1.00 98.81 82 GLY A CA 1
ATOM 581 C C . GLY A 1 82 ? -2.987 7.602 -4.157 1.00 98.81 82 GLY A C 1
ATOM 582 O O . GLY A 1 82 ? -2.979 6.399 -4.422 1.00 98.81 82 GLY A O 1
ATOM 583 N N . SER A 1 83 ? -1.898 8.367 -4.222 1.00 98.94 83 SER A N 1
ATOM 584 C CA . SER A 1 83 ? -0.563 7.859 -4.562 1.00 98.94 83 SER A CA 1
ATOM 585 C C . SER A 1 83 ? 0.163 7.288 -3.339 1.00 98.94 83 SER A C 1
ATOM 587 O O . SER A 1 83 ? -0.100 7.692 -2.197 1.00 98.94 83 SER A O 1
ATOM 589 N N . VAL A 1 84 ? 1.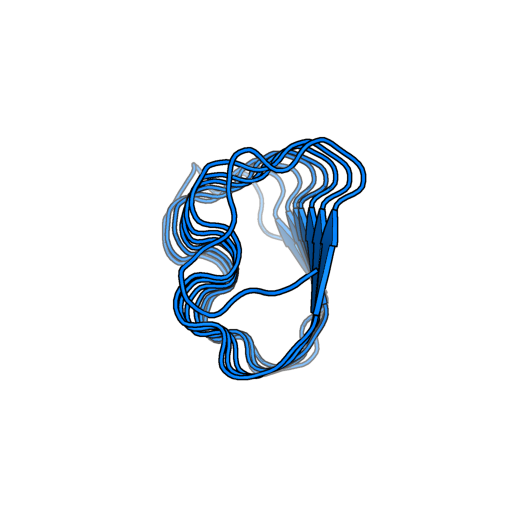108 6.380 -3.579 1.00 98.94 84 VAL A N 1
ATOM 590 C CA . VAL A 1 84 ? 1.968 5.767 -2.555 1.00 98.94 84 VAL A CA 1
ATOM 591 C C . VAL A 1 84 ? 3.444 6.082 -2.793 1.00 98.94 84 VAL A C 1
ATOM 593 O O . VAL A 1 84 ? 3.867 6.380 -3.910 1.00 98.94 84 VAL A O 1
ATOM 596 N N . GLY A 1 85 ? 4.247 6.016 -1.731 1.00 98.75 85 GLY A N 1
ATOM 597 C CA . GLY A 1 85 ? 5.686 6.250 -1.813 1.00 98.75 85 GLY A CA 1
ATOM 598 C C . GLY A 1 85 ? 6.477 5.081 -2.409 1.00 98.75 85 GLY A C 1
ATOM 599 O O . GLY A 1 85 ? 5.932 4.093 -2.905 1.00 98.75 85 GLY A O 1
ATOM 600 N N . ALA A 1 86 ? 7.803 5.200 -2.331 1.00 98.69 86 ALA A N 1
ATOM 601 C CA . ALA A 1 86 ? 8.735 4.173 -2.790 1.00 98.69 86 ALA A CA 1
ATOM 602 C C . ALA A 1 86 ? 8.629 2.889 -1.953 1.00 98.69 86 ALA A C 1
ATOM 604 O O . ALA A 1 86 ? 8.264 2.939 -0.775 1.00 98.69 86 ALA A O 1
ATOM 605 N N . ARG A 1 87 ? 9.029 1.750 -2.529 1.00 98.75 87 ARG A N 1
ATOM 606 C CA . ARG A 1 87 ? 9.072 0.445 -1.841 1.00 98.75 87 ARG A CA 1
ATOM 607 C C . ARG A 1 87 ? 7.718 -0.023 -1.302 1.00 98.75 87 ARG A C 1
ATOM 609 O O . ARG A 1 87 ? 7.662 -0.771 -0.331 1.00 98.75 87 ARG A O 1
ATOM 616 N N . SER A 1 88 ? 6.616 0.435 -1.889 1.00 98.75 88 SER A N 1
ATOM 617 C CA . SER A 1 88 ? 5.287 -0.058 -1.519 1.00 98.75 88 SER A CA 1
ATOM 618 C C . SER A 1 88 ? 5.189 -1.553 -1.835 1.00 98.75 88 SER A C 1
ATOM 620 O O . SER A 1 88 ? 5.653 -1.987 -2.886 1.00 98.75 88 SER A O 1
ATOM 622 N N . GLY A 1 89 ? 4.664 -2.345 -0.900 1.00 98.62 89 GLY A N 1
ATOM 623 C CA . GLY A 1 89 ? 4.656 -3.806 -0.997 1.00 98.62 89 GLY A CA 1
ATOM 624 C C . GLY A 1 89 ? 6.030 -4.474 -0.897 1.00 98.62 89 GLY A C 1
ATOM 625 O O . GLY A 1 89 ? 6.159 -5.621 -1.314 1.00 98.62 89 GLY A O 1
ATOM 626 N N . ILE A 1 90 ? 7.056 -3.791 -0.366 1.00 98.75 90 ILE A N 1
ATOM 627 C CA . ILE A 1 90 ? 8.370 -4.412 -0.149 1.00 98.75 90 ILE A CA 1
ATOM 628 C C . ILE A 1 90 ? 8.240 -5.686 0.687 1.00 98.75 90 ILE A C 1
ATOM 630 O O . ILE A 1 90 ? 7.573 -5.680 1.724 1.00 98.75 90 ILE A O 1
ATOM 634 N N . ASP A 1 91 ? 8.896 -6.757 0.246 1.00 98.31 91 ASP A N 1
ATOM 635 C CA . ASP A 1 91 ? 8.940 -8.044 0.943 1.00 98.31 91 ASP A CA 1
ATOM 636 C C . ASP A 1 91 ? 7.545 -8.666 1.194 1.00 98.31 91 ASP A C 1
ATOM 638 O O . ASP A 1 91 ? 7.343 -9.432 2.144 1.00 98.31 91 ASP A O 1
ATOM 642 N N . MET A 1 92 ? 6.539 -8.322 0.373 1.00 98.50 92 MET A N 1
ATOM 643 C CA . MET A 1 92 ? 5.192 -8.885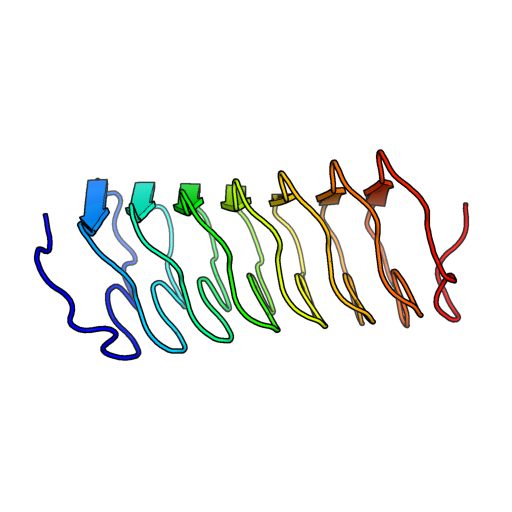 0.507 1.00 98.50 92 MET A CA 1
ATOM 644 C C . MET A 1 92 ? 5.171 -10.389 0.205 1.00 98.50 92 MET A C 1
ATOM 646 O O . MET A 1 92 ? 5.823 -10.862 -0.721 1.00 98.50 92 MET A O 1
ATOM 650 N N . LYS A 1 93 ? 4.399 -11.141 0.992 1.00 98.31 93 LYS A N 1
ATOM 651 C CA . LYS A 1 93 ? 4.306 -12.616 0.968 1.00 98.31 93 LYS A CA 1
ATOM 652 C C . LYS A 1 93 ? 2.891 -13.105 0.644 1.00 98.31 93 LYS A C 1
ATOM 654 O O . LYS A 1 93 ? 2.597 -14.295 0.754 1.00 98.31 93 LYS A O 1
ATOM 659 N N . GLY A 1 94 ? 1.997 -12.191 0.276 1.00 98.31 94 GLY A N 1
ATOM 660 C CA . GLY A 1 94 ? 0.614 -12.465 -0.089 1.00 98.31 94 GLY A CA 1
ATOM 661 C C . GLY A 1 94 ? -0.266 -11.221 0.020 1.00 98.31 94 GLY A C 1
ATOM 662 O O . GLY A 1 94 ? 0.221 -10.114 0.230 1.00 98.31 94 GLY A O 1
ATOM 663 N N . GLY A 1 95 ? -1.578 -11.407 -0.124 1.00 98.38 95 GLY A N 1
ATOM 664 C CA . GLY A 1 95 ? -2.549 -10.311 -0.108 1.00 98.38 95 GLY A CA 1
ATOM 665 C C . GLY A 1 95 ? -2.576 -9.480 -1.393 1.00 98.38 95 GLY A C 1
ATOM 666 O O . GLY A 1 95 ? -1.956 -9.823 -2.406 1.00 98.38 95 GLY A O 1
ATOM 667 N N . THR A 1 96 ? -3.344 -8.394 -1.332 1.00 98.88 96 THR A N 1
ATOM 668 C CA . THR A 1 96 ? -3.568 -7.465 -2.440 1.00 98.88 96 THR A CA 1
ATOM 669 C C . THR A 1 96 ? -3.279 -6.040 -1.986 1.00 98.88 96 THR A C 1
ATOM 671 O O . THR A 1 96 ? -3.883 -5.565 -1.023 1.00 98.88 96 THR A O 1
ATOM 674 N N . ILE A 1 97 ? -2.416 -5.328 -2.711 1.00 98.88 97 ILE A N 1
ATOM 675 C CA . ILE A 1 97 ? -2.245 -3.877 -2.564 1.00 98.88 97 ILE A CA 1
ATOM 676 C C . ILE A 1 97 ? -2.870 -3.187 -3.776 1.00 98.88 97 ILE A C 1
ATOM 678 O O . ILE A 1 97 ? -2.562 -3.540 -4.910 1.00 98.88 97 ILE A O 1
ATOM 682 N N . ILE A 1 98 ? -3.735 -2.198 -3.546 1.00 98.94 98 ILE A N 1
ATOM 683 C CA . ILE A 1 98 ? -4.374 -1.399 -4.599 1.00 98.94 98 ILE A CA 1
ATOM 684 C C . ILE A 1 98 ? -4.007 0.070 -4.409 1.00 98.94 98 ILE A C 1
ATOM 686 O O . ILE A 1 98 ? -4.217 0.631 -3.332 1.00 98.94 98 ILE A O 1
ATOM 690 N N . VAL A 1 99 ? -3.498 0.696 -5.463 1.00 98.94 99 VAL A N 1
ATOM 691 C CA . VAL A 1 99 ? -3.099 2.102 -5.508 1.00 98.94 99 VAL A CA 1
ATOM 692 C C . VAL A 1 99 ? -3.918 2.816 -6.579 1.00 98.94 99 VAL A C 1
ATOM 694 O O . VAL A 1 99 ? -3.826 2.489 -7.759 1.00 98.94 99 VAL A O 1
ATOM 697 N N . GLY A 1 100 ? -4.731 3.786 -6.163 1.00 98.81 100 GLY A N 1
ATOM 698 C CA . GLY A 1 100 ? -5.589 4.569 -7.055 1.00 98.81 100 GLY A CA 1
ATOM 699 C C . GLY A 1 100 ? -4.856 5.670 -7.826 1.00 98.81 100 GLY A C 1
ATOM 700 O O . GLY A 1 100 ? -5.360 6.113 -8.852 1.00 98.81 100 GLY A O 1
ATOM 701 N N . GLY A 1 101 ? -3.690 6.108 -7.346 1.00 98.81 101 GLY A N 1
ATOM 702 C CA . GLY A 1 101 ? -2.805 7.049 -8.037 1.00 98.81 101 GLY A CA 1
ATOM 703 C C . GLY A 1 101 ? -1.491 6.403 -8.478 1.00 98.81 101 GLY A C 1
ATOM 704 O O . GLY A 1 101 ? -1.457 5.237 -8.873 1.00 98.81 101 GLY A O 1
ATOM 705 N N . ASP A 1 102 ? -0.409 7.170 -8.366 1.00 98.94 102 ASP A N 1
ATOM 706 C CA . ASP A 1 102 ? 0.940 6.747 -8.757 1.00 98.94 102 ASP A CA 1
ATOM 707 C C . ASP A 1 102 ? 1.656 5.968 -7.647 1.00 98.94 102 ASP A C 1
ATOM 709 O O . ASP A 1 102 ? 1.362 6.123 -6.453 1.00 98.94 102 ASP A O 1
ATOM 713 N N . ALA A 1 103 ? 2.658 5.182 -8.033 1.00 98.88 103 ALA A N 1
ATOM 714 C CA . ALA A 1 103 ? 3.531 4.459 -7.117 1.00 98.88 103 ALA A CA 1
ATOM 715 C C . ALA A 1 103 ? 5.006 4.861 -7.281 1.00 98.88 103 ALA A C 1
ATOM 717 O O . ALA A 1 103 ? 5.512 5.095 -8.379 1.00 98.88 103 ALA A O 1
ATOM 718 N N . GLY A 1 104 ? 5.728 4.940 -6.162 1.00 98.75 104 GLY A N 1
ATOM 719 C CA . GLY A 1 104 ? 7.143 5.309 -6.163 1.00 98.75 104 GLY A CA 1
ATOM 720 C C . GLY A 1 104 ? 8.072 4.228 -6.731 1.00 98.75 104 GLY A C 1
ATOM 721 O O . GLY A 1 104 ? 7.659 3.118 -7.068 1.00 98.75 104 GLY A O 1
ATOM 722 N N . ALA A 1 105 ? 9.366 4.554 -6.795 1.00 98.69 105 ALA A N 1
ATOM 723 C CA . ALA A 1 105 ? 10.411 3.615 -7.203 1.00 98.69 105 ALA A CA 1
ATOM 724 C C . ALA A 1 105 ? 10.470 2.378 -6.289 1.00 98.69 105 ALA A C 1
ATOM 726 O O . ALA A 1 105 ? 10.104 2.454 -5.111 1.00 98.69 105 ALA A O 1
ATOM 727 N N . PHE A 1 106 ? 10.975 1.261 -6.816 1.00 98.62 106 PHE A N 1
ATOM 728 C CA . PHE A 1 106 ? 11.125 -0.007 -6.094 1.00 98.62 106 PHE A CA 1
ATOM 729 C C . PHE A 1 106 ? 9.808 -0.576 -5.541 1.00 98.62 106 PHE A C 1
ATOM 731 O O . PHE A 1 106 ? 9.803 -1.310 -4.554 1.00 98.62 106 PHE A O 1
ATOM 738 N N . THR A 1 107 ? 8.663 -0.213 -6.121 1.00 98.75 107 THR A N 1
ATOM 739 C CA . THR A 1 107 ? 7.382 -0.827 -5.744 1.00 98.75 107 THR A CA 1
ATOM 740 C C . THR A 1 107 ? 7.427 -2.322 -6.065 1.00 98.75 107 THR A C 1
ATOM 742 O O . THR A 1 107 ? 7.862 -2.703 -7.148 1.00 98.75 107 THR A O 1
ATOM 745 N N . GLY A 1 108 ? 7.030 -3.163 -5.107 1.00 98.56 108 GLY A N 1
ATOM 746 C CA . GLY A 1 108 ? 7.163 -4.620 -5.194 1.00 98.56 108 GLY A CA 1
ATOM 747 C C . GLY A 1 108 ? 8.585 -5.159 -4.989 1.00 98.56 108 GLY A C 1
ATOM 748 O O . GLY A 1 108 ? 8.842 -6.300 -5.353 1.00 98.56 108 GLY A O 1
ATOM 749 N N . PHE A 1 109 ? 9.513 -4.376 -4.424 1.00 98.62 109 PHE A N 1
ATOM 750 C CA . PHE A 1 109 ? 10.876 -4.854 -4.159 1.00 98.62 109 PHE A CA 1
ATOM 751 C C . PHE A 1 109 ? 10.884 -6.088 -3.244 1.00 98.62 109 PHE A C 1
ATOM 753 O O . PHE A 1 109 ? 10.260 -6.062 -2.182 1.00 98.62 109 PHE A O 1
ATOM 760 N N . MET A 1 110 ? 11.595 -7.153 -3.618 1.00 98.19 110 MET A N 1
ATOM 761 C CA . MET A 1 110 ? 11.613 -8.432 -2.885 1.00 98.19 110 MET A CA 1
ATOM 762 C C . MET A 1 110 ? 10.226 -9.079 -2.712 1.00 98.19 110 MET A C 1
ATOM 764 O O . MET A 1 110 ? 9.989 -9.794 -1.740 1.00 98.19 110 MET A O 1
ATOM 768 N N . MET A 1 111 ? 9.272 -8.814 -3.609 1.00 98.31 111 MET A N 1
ATOM 769 C CA . MET A 1 111 ? 7.940 -9.423 -3.555 1.00 98.31 111 MET A CA 1
ATOM 770 C C . MET A 1 111 ? 8.035 -10.947 -3.746 1.00 98.31 111 MET A C 1
ATOM 772 O O . MET A 1 111 ? 8.610 -11.434 -4.713 1.00 98.31 111 MET A O 1
ATOM 776 N N . GLN A 1 112 ? 7.482 -11.699 -2.792 1.00 98.19 112 GLN A N 1
ATOM 777 C CA . GLN A 1 112 ? 7.555 -13.163 -2.722 1.00 98.19 112 GLN A CA 1
ATOM 778 C C . GLN A 1 112 ? 6.251 -13.870 -3.084 1.00 98.19 112 GLN A C 1
ATOM 780 O O . GLN A 1 112 ? 6.273 -15.075 -3.301 1.00 98.19 112 GLN A O 1
ATOM 785 N N . ARG A 1 113 ? 5.114 -13.166 -3.043 1.00 98.25 113 ARG A N 1
ATOM 786 C CA . ARG A 1 113 ? 3.796 -13.631 -3.505 1.00 98.25 113 ARG A CA 1
ATOM 787 C C . ARG A 1 113 ? 2.794 -12.482 -3.430 1.00 98.25 113 ARG A C 1
ATOM 789 O O . ARG A 1 113 ? 2.962 -11.549 -2.649 1.00 98.25 113 ARG A O 1
ATOM 796 N N . GLY A 1 114 ? 1.680 -12.617 -4.143 1.00 98.25 114 GLY A N 1
ATOM 797 C CA . GLY A 1 114 ? 0.486 -11.782 -4.009 1.00 98.25 114 GLY A CA 1
ATOM 798 C C . GLY A 1 114 ? 0.272 -10.934 -5.250 1.00 98.25 114 GLY A C 1
ATOM 799 O O . GLY A 1 114 ? 0.720 -11.304 -6.336 1.00 98.25 114 GLY A O 1
ATOM 800 N N . ARG A 1 115 ? -0.435 -9.812 -5.107 1.00 98.62 115 ARG A N 1
ATOM 801 C CA . ARG A 1 115 ? -0.629 -8.887 -6.226 1.00 98.62 115 ARG A CA 1
ATOM 802 C C . ARG A 1 115 ? -0.587 -7.424 -5.806 1.00 98.62 115 ARG A C 1
ATOM 804 O O . ARG A 1 115 ? -1.117 -7.058 -4.756 1.00 98.62 115 ARG A O 1
ATOM 811 N N . ILE A 1 116 ? -0.014 -6.593 -6.666 1.00 98.88 116 ILE A N 1
ATOM 812 C CA . ILE A 1 116 ? -0.061 -5.133 -6.556 1.00 98.88 116 ILE A CA 1
ATOM 813 C C . ILE A 1 116 ? -0.792 -4.603 -7.790 1.00 98.88 116 ILE A C 1
ATOM 815 O O . ILE A 1 116 ? -0.501 -5.018 -8.905 1.00 98.88 116 ILE A O 1
ATOM 819 N N . ILE A 1 117 ? -1.760 -3.713 -7.600 1.00 98.88 117 ILE A N 1
ATOM 820 C CA . ILE A 1 117 ? -2.542 -3.095 -8.674 1.00 98.88 117 ILE A CA 1
ATOM 821 C C . ILE A 1 117 ? -2.364 -1.586 -8.564 1.00 98.88 117 ILE A C 1
ATOM 823 O O . ILE A 1 117 ? -2.736 -0.997 -7.550 1.00 98.88 117 ILE A O 1
ATOM 827 N N . ILE A 1 118 ? -1.801 -0.963 -9.592 1.00 98.88 118 ILE A N 1
ATOM 828 C CA . ILE A 1 118 ? -1.507 0.471 -9.645 1.00 98.88 118 ILE A CA 1
ATOM 829 C C . ILE A 1 118 ? -2.269 1.059 -10.823 1.00 98.88 118 I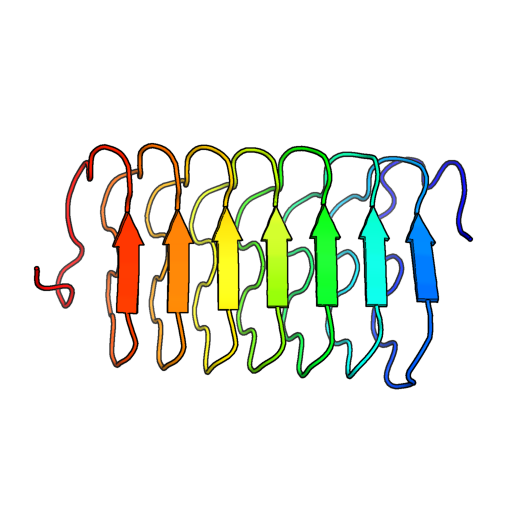LE A C 1
ATOM 831 O O . ILE A 1 118 ? -2.083 0.633 -11.959 1.00 98.88 118 ILE A O 1
ATOM 835 N N . VAL A 1 119 ? -3.145 2.024 -10.557 1.00 98.81 119 VAL A N 1
ATOM 836 C CA . VAL A 1 119 ? -3.946 2.670 -11.606 1.00 98.81 119 VAL A CA 1
ATOM 837 C C . VAL A 1 119 ? -3.136 3.734 -12.357 1.00 98.81 119 VAL A C 1
ATOM 839 O O . VAL A 1 119 ? -3.343 3.904 -13.555 1.00 98.81 119 VAL A O 1
ATOM 842 N N . GLY A 1 120 ? -2.225 4.435 -11.673 1.00 98.75 120 GLY A N 1
ATOM 843 C CA . GLY A 1 120 ? -1.383 5.489 -12.247 1.00 98.75 120 GLY A CA 1
ATOM 844 C C . GLY A 1 120 ? -0.025 5.012 -12.767 1.00 98.75 120 GLY A C 1
ATOM 845 O O . GLY A 1 120 ? 0.158 3.845 -13.127 1.00 98.75 120 GLY A O 1
ATOM 846 N N . ASP A 1 121 ? 0.931 5.940 -12.795 1.00 98.88 121 ASP A N 1
ATOM 847 C CA . ASP A 1 121 ? 2.306 5.693 -13.234 1.00 98.88 121 ASP A CA 1
ATOM 848 C C . ASP A 1 121 ? 3.150 5.070 -12.110 1.00 98.88 121 ASP A C 1
ATOM 850 O O . ASP A 1 121 ? 2.855 5.213 -10.918 1.00 98.88 121 ASP A O 1
ATOM 854 N N . VAL A 1 122 ? 4.249 4.405 -12.478 1.00 98.69 122 VAL A N 1
ATOM 855 C CA . VAL A 1 122 ? 5.190 3.834 -11.509 1.00 98.69 122 VAL A CA 1
ATOM 856 C C . VAL A 1 122 ? 6.638 4.235 -11.768 1.00 98.69 122 VAL A C 1
ATOM 858 O O . VAL A 1 122 ? 7.113 4.329 -12.903 1.00 98.69 122 VAL A O 1
ATOM 861 N N . GLY A 1 123 ? 7.345 4.497 -10.666 1.00 98.62 123 GLY A N 1
ATOM 862 C CA . GLY A 1 123 ? 8.756 4.861 -10.656 1.00 98.62 123 GLY A CA 1
ATOM 863 C C . GLY A 1 123 ? 9.698 3.751 -11.139 1.00 98.62 123 GLY A C 1
ATOM 864 O O . GLY A 1 123 ? 9.287 2.686 -11.584 1.00 98.62 123 GLY A O 1
ATOM 865 N N . ALA A 1 124 ? 10.999 4.031 -11.061 1.00 98.56 124 ALA A N 1
ATOM 866 C CA . ALA A 1 124 ? 12.037 3.110 -11.525 1.00 98.56 124 ALA A CA 1
ATOM 867 C C . ALA A 1 124 ? 12.105 1.825 -10.683 1.00 98.56 124 ALA A C 1
ATOM 869 O O . ALA A 1 124 ? 11.787 1.845 -9.489 1.00 98.56 124 ALA A O 1
ATOM 870 N N . ASN A 1 125 ? 12.619 0.759 -11.293 1.00 98.44 125 ASN A N 1
ATOM 871 C CA . ASN A 1 125 ? 12.929 -0.530 -10.668 1.00 98.44 125 ASN A CA 1
ATOM 872 C C . ASN A 1 125 ? 11.688 -1.230 -10.091 1.00 98.44 125 ASN A C 1
ATOM 874 O O . ASN A 1 125 ? 11.696 -1.711 -8.956 1.00 98.44 125 ASN A O 1
ATOM 878 N N . LEU A 1 126 ? 10.590 -1.233 -10.850 1.00 98.62 126 LEU A N 1
ATOM 879 C CA . LEU A 1 126 ? 9.376 -1.965 -10.492 1.00 98.62 126 LEU A CA 1
ATOM 880 C C . LEU A 1 126 ? 9.674 -3.464 -10.366 1.00 98.62 126 LEU A C 1
ATOM 882 O O . LEU A 1 126 ? 10.206 -4.055 -11.301 1.00 98.62 126 LEU A O 1
ATOM 886 N N . GLY A 1 127 ? 9.299 -4.075 -9.241 1.00 98.00 127 GLY A N 1
ATOM 887 C CA . GLY A 1 127 ? 9.479 -5.513 -9.030 1.00 98.00 127 GLY A CA 1
ATOM 888 C C . GLY A 1 127 ? 10.946 -5.952 -8.988 1.00 98.00 127 GLY A C 1
ATOM 889 O O . GLY A 1 127 ? 11.273 -7.056 -9.404 1.00 98.00 127 GLY A O 1
ATOM 890 N N . ASP A 1 128 ? 11.857 -5.098 -8.525 1.00 98.31 128 ASP A N 1
ATOM 891 C CA . ASP A 1 128 ? 13.247 -5.517 -8.334 1.00 98.31 128 ASP A CA 1
ATOM 892 C C . ASP A 1 128 ? 13.343 -6.646 -7.286 1.00 98.31 128 ASP A C 1
ATOM 894 O O . ASP A 1 128 ? 12.637 -6.621 -6.274 1.00 98.31 128 ASP A O 1
ATOM 898 N N . SER A 1 129 ? 14.145 -7.680 -7.544 1.00 97.50 129 SER A 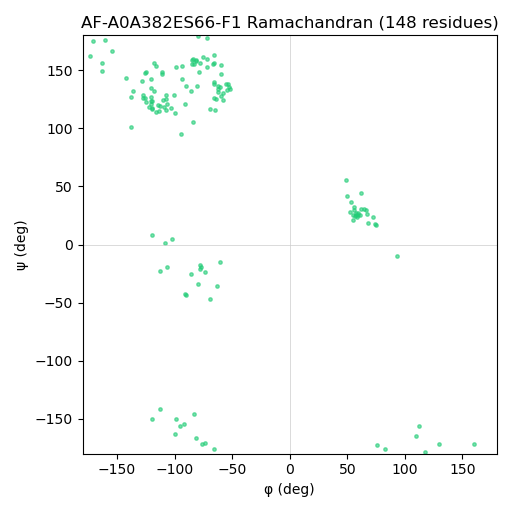N 1
ATOM 899 C CA . SER A 1 129 ? 14.141 -8.918 -6.743 1.00 97.50 129 SER A CA 1
ATOM 900 C C . SER A 1 129 ? 12.755 -9.570 -6.581 1.00 97.50 129 SER A C 1
ATOM 902 O O . SER A 1 129 ? 12.434 -10.090 -5.515 1.00 97.50 129 SER A O 1
ATOM 904 N N . LEU A 1 130 ? 11.900 -9.524 -7.608 1.00 97.00 130 LEU A N 1
ATOM 905 C CA . LEU A 1 130 ? 10.608 -10.219 -7.618 1.00 97.00 130 LEU A CA 1
ATOM 906 C C . LEU A 1 130 ? 10.814 -11.741 -7.690 1.00 97.00 130 LEU A C 1
ATOM 908 O O . LEU A 1 130 ? 11.319 -12.258 -8.679 1.00 97.00 130 LEU A O 1
ATOM 912 N N . TYR A 1 131 ? 10.389 -12.466 -6.654 1.00 96.75 131 TYR A N 1
ATOM 913 C CA . TYR A 1 131 ? 10.472 -13.930 -6.608 1.00 96.75 131 TY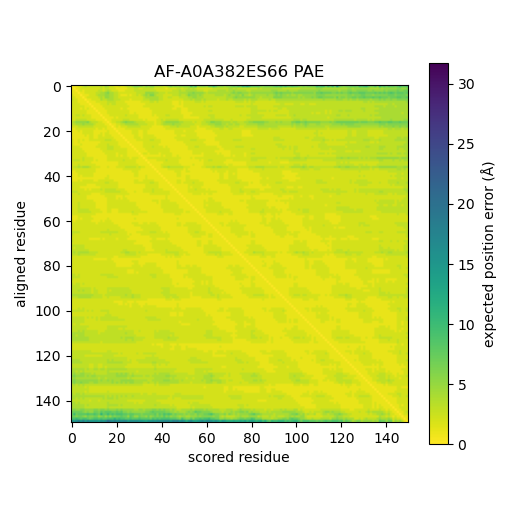R A CA 1
ATOM 914 C C . TYR A 1 131 ? 9.209 -14.605 -7.157 1.00 96.75 131 TYR A C 1
ATOM 916 O O . TYR A 1 131 ? 9.306 -15.612 -7.852 1.00 96.75 131 TYR A O 1
ATOM 924 N N . ASP A 1 132 ? 8.027 -14.083 -6.808 1.00 96.44 132 ASP A N 1
ATOM 925 C CA . ASP A 1 132 ? 6.718 -14.566 -7.273 1.00 96.44 132 ASP A CA 1
ATOM 926 C C . ASP A 1 132 ? 5.636 -13.498 -7.013 1.00 96.44 132 ASP A C 1
ATOM 928 O O . ASP A 1 132 ? 5.756 -12.656 -6.117 1.00 96.44 132 ASP A O 1
ATOM 932 N N . GLY A 1 133 ? 4.549 -13.544 -7.783 1.00 96.75 133 GLY A N 1
ATOM 933 C CA . GLY A 1 133 ? 3.433 -12.605 -7.745 1.00 96.75 133 GLY A CA 1
ATOM 934 C C . GLY A 1 133 ? 3.240 -11.826 -9.043 1.00 96.75 133 GLY A C 1
ATOM 935 O O . GLY A 1 133 ? 3.925 -12.037 -10.039 1.00 96.75 133 GLY A O 1
ATOM 936 N N . THR A 1 134 ? 2.254 -10.930 -9.049 1.00 98.25 134 THR A N 1
ATOM 937 C CA . THR A 1 134 ? 1.904 -10.158 -10.252 1.00 98.25 134 THR A CA 1
ATOM 938 C C . THR A 1 134 ? 1.659 -8.696 -9.914 1.00 98.25 134 THR A C 1
ATOM 940 O O . THR A 1 134 ? 0.911 -8.379 -8.984 1.00 98.25 134 THR A O 1
ATOM 943 N N . ILE A 1 135 ? 2.264 -7.799 -10.688 1.00 98.62 135 ILE A N 1
ATOM 944 C CA . ILE A 1 135 ? 2.072 -6.355 -10.565 1.00 98.62 135 ILE A CA 1
ATOM 945 C C . ILE A 1 135 ? 1.340 -5.864 -11.815 1.00 98.62 135 ILE A C 1
ATOM 947 O O . ILE A 1 135 ? 1.836 -6.008 -12.925 1.00 98.62 135 ILE A O 1
ATOM 951 N N . PHE A 1 136 ? 0.156 -5.286 -11.632 1.00 98.69 136 PHE A N 1
ATOM 952 C CA . PHE A 1 136 ? -0.638 -4.686 -12.700 1.00 98.69 136 PHE A CA 1
ATOM 953 C C . PHE A 1 136 ? -0.452 -3.174 -12.674 1.00 98.69 136 PHE A C 1
ATOM 955 O O . PHE A 1 136 ? -0.639 -2.552 -11.625 1.00 98.69 136 PHE A O 1
ATOM 962 N N . VAL A 1 137 ? -0.125 -2.582 -13.821 1.00 98.69 137 VAL A N 1
ATOM 963 C CA . VAL A 1 137 ? 0.090 -1.138 -13.961 1.00 98.69 137 VAL A CA 1
ATOM 964 C C . VAL A 1 137 ? -0.814 -0.603 -15.067 1.00 98.69 137 VAL A C 1
ATOM 966 O O . VAL A 1 137 ? -0.773 -1.092 -16.191 1.00 98.69 137 VAL A O 1
ATOM 969 N N . GLY A 1 138 ? -1.657 0.375 -14.732 1.00 98.56 138 GLY A N 1
ATOM 970 C CA . GLY A 1 138 ? -2.546 1.054 -15.678 1.00 98.56 138 GLY A CA 1
ATOM 971 C C . GLY A 1 138 ? -1.894 2.232 -16.407 1.00 98.56 138 GLY A C 1
ATOM 972 O O . GLY A 1 138 ? -2.325 2.578 -17.505 1.00 98.56 138 GLY A O 1
ATOM 973 N N . GLY A 1 139 ? -0.870 2.843 -15.804 1.00 98.38 139 GLY A N 1
ATOM 974 C CA . GLY A 1 139 ? -0.079 3.924 -16.391 1.00 98.38 139 GLY A CA 1
ATOM 975 C C . GLY A 1 139 ? 1.246 3.452 -16.991 1.00 98.38 139 GLY A C 1
ATOM 976 O O . GLY A 1 139 ? 1.383 2.332 -17.481 1.00 98.38 139 GLY A O 1
ATOM 977 N N . LYS A 1 140 ? 2.246 4.333 -16.970 1.00 98.56 140 LYS A N 1
ATOM 978 C CA . LYS A 1 140 ? 3.582 4.081 -17.518 1.00 98.56 140 LYS A CA 1
ATOM 979 C C . LYS A 1 140 ? 4.513 3.477 -16.472 1.00 98.56 140 LYS A 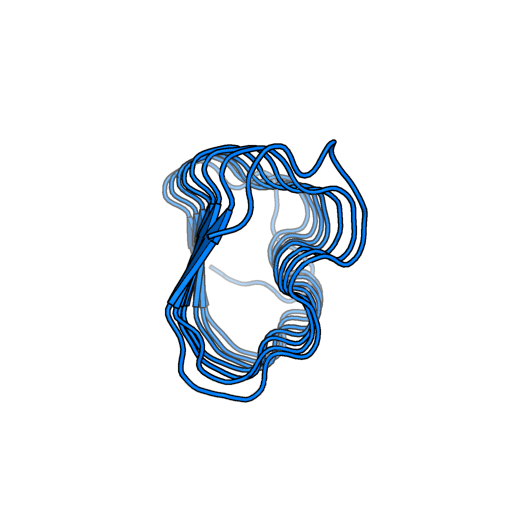C 1
ATOM 981 O O . LYS A 1 140 ? 4.608 3.968 -15.347 1.00 98.56 140 LYS A O 1
ATOM 986 N N . ILE A 1 141 ? 5.276 2.471 -16.889 1.00 98.56 141 ILE A N 1
ATOM 987 C CA . ILE A 1 141 ? 6.386 1.906 -16.118 1.00 98.56 141 ILE A CA 1
ATOM 988 C C . ILE A 1 141 ? 7.669 2.642 -16.503 1.00 98.56 141 ILE A C 1
ATOM 990 O O . ILE A 1 141 ? 8.052 2.651 -17.671 1.00 98.56 141 ILE A O 1
ATOM 994 N N . LYS A 1 142 ? 8.344 3.277 -15.535 1.00 98.50 142 LYS A N 1
ATOM 995 C CA . LYS A 1 142 ? 9.610 3.974 -15.815 1.00 98.50 142 LYS A CA 1
ATOM 996 C C . LYS A 1 142 ? 10.750 3.008 -16.154 1.00 98.50 142 LYS A C 1
ATOM 998 O O . LYS A 1 142 ? 11.499 3.267 -17.090 1.00 98.50 142 LYS A O 1
ATOM 1003 N N . SER A 1 143 ? 10.919 1.953 -15.361 1.00 98.50 143 SER A N 1
ATOM 1004 C CA . SER A 1 143 ? 11.822 0.831 -15.642 1.00 98.50 143 SER A CA 1
ATOM 1005 C C . SER A 1 143 ? 11.458 -0.365 -14.763 1.00 98.50 143 SER A C 1
ATOM 1007 O O . SER A 1 143 ? 11.001 -0.185 -13.629 1.00 98.50 143 SER A O 1
ATOM 1009 N N . LEU A 1 144 ? 11.694 -1.572 -15.268 1.00 98.38 144 LEU A N 1
ATOM 1010 C CA . LEU A 1 144 ? 11.614 -2.806 -14.487 1.00 98.38 144 LEU A CA 1
ATOM 1011 C C . LEU A 1 144 ? 12.866 -2.979 -13.616 1.00 98.38 144 LEU A C 1
ATOM 1013 O O . LEU A 1 144 ? 13.915 -2.389 -13.891 1.00 98.38 144 LEU A O 1
ATOM 1017 N N . GLY A 1 145 ? 12.725 -3.742 -12.535 1.00 97.31 145 GLY A N 1
ATOM 1018 C CA . GLY A 1 145 ? 13.836 -4.261 -11.741 1.00 97.31 145 GLY A CA 1
ATOM 1019 C C . GLY A 1 145 ? 14.489 -5.488 -12.381 1.00 97.31 145 GLY A C 1
ATOM 1020 O O . GLY A 1 145 ? 14.058 -5.931 -13.441 1.00 97.31 145 GLY A O 1
ATOM 1021 N N . ALA A 1 146 ? 15.528 -6.037 -11.744 1.00 95.31 146 ALA A N 1
ATOM 1022 C CA . ALA A 1 146 ? 16.365 -7.072 -12.362 1.00 95.31 146 ALA A CA 1
ATOM 1023 C C . ALA A 1 146 ? 15.609 -8.374 -12.685 1.00 95.31 146 ALA A C 1
ATOM 1025 O O . ALA A 1 146 ? 15.879 -9.003 -13.705 1.00 95.31 146 ALA A O 1
ATOM 1026 N N . ASP A 1 147 ? 14.659 -8.747 -11.826 1.00 94.94 147 ASP A N 1
ATOM 1027 C CA . ASP A 1 147 ? 13.951 -10.032 -11.879 1.00 94.94 147 ASP A CA 1
ATOM 1028 C C . ASP A 1 147 ? 12.487 -9.895 -12.339 1.00 94.94 147 ASP A C 1
ATOM 1030 O O . ASP A 1 147 ? 11.754 -10.880 -12.416 1.00 94.94 147 ASP A O 1
ATOM 1034 N N . ALA A 1 148 ? 12.043 -8.672 -12.654 1.00 95.38 148 ALA A N 1
ATOM 1035 C CA . ALA A 1 148 ? 10.708 -8.419 -13.181 1.00 95.38 148 ALA A CA 1
ATOM 1036 C C . ALA A 1 148 ? 10.681 -8.581 -14.705 1.00 95.38 148 ALA A C 1
ATOM 1038 O O . ALA A 1 148 ? 11.506 -8.014 -15.422 1.00 95.38 148 ALA A O 1
ATOM 1039 N N . VAL A 1 149 ? 9.684 -9.315 -15.194 1.00 91.44 149 VAL A N 1
ATOM 1040 C CA . VAL A 1 149 ? 9.434 -9.550 -16.620 1.00 91.44 149 VAL A CA 1
ATOM 1041 C C . VAL A 1 149 ? 7.998 -9.155 -16.969 1.00 91.44 149 VAL A C 1
ATOM 1043 O O . VAL A 1 149 ? 7.112 -9.253 -16.117 1.00 91.44 149 VAL A O 1
ATOM 1046 N N . GLU A 1 150 ? 7.794 -8.675 -18.197 1.00 87.75 150 GLU A N 1
ATOM 1047 C CA . GLU A 1 150 ? 6.484 -8.298 -18.763 1.00 87.75 150 GLU A CA 1
ATOM 1048 C C . GLU A 1 150 ? 5.740 -9.486 -19.383 1.00 87.75 150 GLU A C 1
ATOM 1050 O O . GLU A 1 150 ? 6.402 -10.343 -20.016 1.00 87.75 150 GLU A O 1
#

Radius of gyration: 14.0 Å; Cα contacts (8 Å, |Δi|>4): 581; chains: 1; bounding box: 31×29×36 Å

Nearest PDB structures (foldseek):
  5t5i-assembly1_C  TM=9.329E-01  e=1.079E-03  Methanothermobacter wolfeii
  8rja-assembly2_I  TM=8.662E-01  e=5.597E-03  Candidatus Methanoperedenaceae archaeon GB50
  6s6y-assembly2_O  TM=9.308E-01  e=1.050E-01  Methylorubrum extorquens PA1
  7bkb-assembly1_I  TM=7.541E-01  e=1.225E-01  Methanospirillum hungatei JF-1
  3p4g-assembly4_D  TM=5.199E-01  e=4.971E+00  Marinomonas primoryensis

Secondary structure (DSSP, 8-state):
-EE--TT-SSTTTT--S--EEEEES---TTTT-S-EEEEEEESS-B-TTTTTT--EEEEEESS-B-TTTTTT--SSEEEESS-B-TTTTTT-EEEEEEESS-B-TTTTTT--EEEEEESS-B-SSBTTT--S-EEEESS-BS-B-TT---

Mean predicted aligned error: 2.22 Å

Solvent-accessible surface area (backbone atoms only — not comparable to full-atom values): 6180 Å² total; per-residue (Å²): 116,47,69,72,55,79,43,43,57,52,46,69,43,64,39,68,55,77,47,78,45,41,34,48,40,29,38,18,39,37,20,37,14,48,19,31,42,28,40,37,40,30,64,22,39,37,23,43,26,26,29,21,44,16,49,32,31,38,40,39,30,62,28,39,40,24,30,28,31,32,22,40,13,43,24,34,41,41,35,29,52,22,34,38,25,35,26,25,30,22,48,10,56,22,29,40,40,38,30,54,22,35,38,25,35,29,28,28,24,45,14,54,26,36,38,39,39,31,50,26,40,35,31,45,29,31,22,21,58,34,74,38,63,49,76,46,68,66,45,55,75,68,34,63,17,89,54,41,81,135

Foldseek 3Di:
DAEPPVQEEAALEPAADEDEAEYEEEHHYQYNAPYHAYEYEHAYEYEHQHHAQYAEHEYEYAEEYEECANPQHQAYEYEYLAEYEAQHPPLHNEYEYEHNEEYEHCDLPCPQEYEYEHLYEYYEADNANPNYYYYHYNYYYPYHHPPDDD

Sequence (150 aa):
VLKNPGAKHSLGVGILNKLNLIIEGSLGYFGVGSIDGPVVRISGRVGWSCAENMMAGKVVIEKNAGSCFGAAIRGGDLICKGSVGARSGIDMKGGTIIVGGDAGAFTGFMMQRGRIIIVGDVGANLGDSLYDGTIFVGGKIKSLGADAVE